Protein AF-A0A951QBK8-F1 (afdb_monomer)

Sequence (70 aa):
MAQRLKRWESPRNEGRNDKGRGGSARQRQKQKQMRMLKQKLKQQNDLGGNRNAEGGKKKEERTLVLSSFL

pLDDT: mean 71.33, std 14.68, range [47.69, 97.12]

Mean predicted aligned error: 16.27 Å

Radius of gyration: 27.07 Å; Cα contacts (8 Å, |Δi|>4): 7; chains: 1; bounding box: 45×27×71 Å

Secondary structure (DSSP, 8-state):
---PPPTTS----TTTTTSSTTHHHHHHHHHHHHHHHHHHHHHHHHHHTTTSSSTTHHHHHHHHHHHTT-

Organism: NCBI:txid904376

Foldseek 3Di:
DDDDDDPPDDPPPPPPQCPDPVNVVVVVVVVVVVVVVVVVVVVCCVVCVPVPVPVVVVVVVVVVVVVVVD

Solvent-accessible surface area (backbone atoms only — not comparable to full-atom values): 4418 Å² total; per-residue (Å²): 134,89,83,81,75,57,96,85,53,70,83,79,59,86,66,73,51,53,84,38,96,61,17,51,56,49,51,52,50,51,53,52,52,51,53,53,49,52,52,52,56,48,50,51,46,70,75,42,72,75,64,68,78,64,62,57,61,63,52,56,53,55,52,55,56,59,65,74,77,115

Structure (mmCIF, N/CA/C/O backbone):
data_AF-A0A951QBK8-F1
#
_entry.id   AF-A0A951QBK8-F1
#
loop_
_atom_site.group_PDB
_atom_site.id
_atom_site.type_symbol
_atom_site.label_atom_id
_atom_site.label_alt_id
_atom_site.label_comp_id
_atom_site.label_asym_id
_atom_site.label_entity_id
_atom_site.label_seq_id
_atom_site.pdbx_PDB_ins_code
_atom_site.Cartn_x
_atom_site.Cartn_y
_atom_site.Cartn_z
_atom_site.occupancy
_atom_site.B_iso_or_equiv
_atom_site.auth_seq_id
_atom_site.auth_comp_id
_atom_site.auth_asym_id
_atom_site.auth_atom_id
_atom_site.pdbx_PDB_model_num
ATOM 1 N N . MET A 1 1 ? 18.770 -25.609 -0.433 1.00 47.69 1 MET A N 1
ATOM 2 C CA . MET A 1 1 ? 18.999 -26.048 -1.827 1.00 47.69 1 MET A CA 1
ATOM 3 C C . MET A 1 1 ? 19.565 -24.881 -2.619 1.00 47.69 1 MET A C 1
ATOM 5 O O . MET A 1 1 ? 18.874 -23.885 -2.771 1.00 47.69 1 MET A O 1
ATOM 9 N N . ALA A 1 2 ? 20.827 -24.951 -3.044 1.00 54.97 2 ALA A N 1
ATOM 10 C CA . ALA A 1 2 ? 21.466 -23.872 -3.796 1.00 54.97 2 ALA A CA 1
ATOM 11 C C . ALA A 1 2 ? 21.119 -24.000 -5.290 1.00 54.97 2 ALA A C 1
ATOM 13 O O . ALA A 1 2 ? 21.625 -24.892 -5.971 1.00 54.97 2 ALA A O 1
ATOM 14 N N . GLN A 1 3 ? 20.241 -23.134 -5.801 1.00 66.56 3 GLN A N 1
ATOM 15 C CA . GLN A 1 3 ? 20.001 -23.010 -7.242 1.00 66.56 3 GLN A CA 1
ATOM 16 C C . GLN A 1 3 ? 21.221 -22.339 -7.891 1.00 66.56 3 GLN A C 1
ATOM 18 O O . GLN A 1 3 ? 21.494 -21.166 -7.653 1.00 66.56 3 GLN A O 1
ATOM 23 N N . ARG A 1 4 ? 21.982 -23.093 -8.692 1.00 68.62 4 ARG A N 1
ATOM 24 C CA . ARG A 1 4 ? 23.092 -22.563 -9.499 1.00 68.62 4 ARG A CA 1
ATOM 25 C C . ARG A 1 4 ? 22.517 -21.817 -10.715 1.00 68.62 4 ARG A C 1
ATOM 27 O O . ARG A 1 4 ? 21.794 -22.423 -11.503 1.00 68.62 4 ARG A O 1
ATOM 34 N N . LEU A 1 5 ? 22.826 -20.524 -10.858 1.00 59.62 5 LEU A N 1
ATOM 35 C CA . LEU A 1 5 ? 22.444 -19.708 -12.025 1.00 59.62 5 LEU A CA 1
ATOM 36 C C . LEU A 1 5 ? 23.125 -20.215 -13.308 1.00 59.62 5 LEU A C 1
ATOM 38 O O . LEU A 1 5 ? 24.241 -20.744 -13.263 1.00 59.62 5 LEU A O 1
ATOM 42 N N . LYS A 1 6 ? 22.475 -20.034 -14.467 1.00 70.94 6 LYS A N 1
ATOM 43 C CA . LYS A 1 6 ? 23.090 -20.360 -15.766 1.00 70.94 6 LYS A CA 1
ATOM 44 C C . LYS A 1 6 ? 24.223 -19.374 -16.080 1.00 70.94 6 LYS A C 1
ATOM 46 O O . LYS A 1 6 ? 24.152 -18.211 -15.712 1.00 70.94 6 LYS A O 1
ATOM 51 N N . ARG A 1 7 ? 25.251 -19.813 -16.820 1.00 63.78 7 ARG A N 1
ATOM 52 C CA . ARG A 1 7 ? 26.472 -19.027 -17.131 1.00 63.78 7 ARG A CA 1
ATOM 53 C C . ARG A 1 7 ? 26.237 -17.649 -17.773 1.00 63.78 7 ARG A C 1
ATOM 55 O O . ARG A 1 7 ? 27.103 -16.793 -17.674 1.00 63.78 7 ARG A O 1
ATOM 62 N N . TRP A 1 8 ? 25.104 -17.444 -18.436 1.00 70.75 8 TRP A N 1
ATOM 63 C CA . TRP A 1 8 ? 24.723 -16.180 -19.081 1.00 70.75 8 TRP A CA 1
ATOM 64 C C . TRP A 1 8 ? 23.690 -15.382 -18.273 1.00 70.75 8 TRP A C 1
ATOM 66 O O . TRP A 1 8 ? 23.270 -14.298 -18.675 1.00 70.75 8 TRP A O 1
ATOM 76 N N . GLU A 1 9 ? 23.283 -15.889 -17.113 1.00 60.44 9 GLU A N 1
ATOM 77 C CA . GLU A 1 9 ? 22.547 -15.110 -16.135 1.00 60.44 9 GLU A CA 1
ATOM 78 C C . GLU A 1 9 ? 23.561 -14.369 -15.266 1.00 60.44 9 GLU A C 1
ATOM 80 O O . GLU A 1 9 ? 24.198 -14.950 -14.390 1.00 60.44 9 GLU A O 1
ATOM 85 N N . SER A 1 10 ? 23.709 -13.064 -15.512 1.00 59.06 10 SER A N 1
ATOM 86 C CA . SER A 1 10 ? 24.388 -12.157 -14.579 1.00 59.06 10 SER A CA 1
ATOM 87 C C . SER A 1 10 ? 23.845 -12.420 -13.170 1.00 59.06 10 SER A C 1
ATOM 89 O O . SER A 1 10 ? 22.613 -12.488 -13.054 1.00 59.06 10 SER A O 1
ATOM 91 N N . PRO A 1 11 ? 24.697 -12.538 -12.125 1.00 64.25 11 PRO A N 1
ATOM 92 C CA . PRO A 1 11 ? 24.251 -12.675 -10.743 1.00 64.25 11 PRO A CA 1
ATOM 93 C C . PRO A 1 11 ? 23.123 -11.679 -10.510 1.00 64.25 11 PRO A C 1
ATOM 95 O O . PRO A 1 11 ? 23.311 -10.468 -10.660 1.00 64.25 11 PRO A O 1
ATOM 98 N N . ARG A 1 12 ? 21.898 -12.187 -10.341 1.00 67.31 12 ARG A N 1
ATOM 99 C CA . ARG A 1 12 ? 20.725 -11.325 -10.222 1.00 67.31 12 ARG A CA 1
ATOM 100 C C . ARG A 1 12 ? 20.821 -10.702 -8.840 1.00 67.31 12 ARG A C 1
ATOM 102 O O . ARG A 1 12 ? 20.308 -11.274 -7.888 1.00 67.31 12 ARG A O 1
ATOM 109 N N . ASN A 1 13 ? 21.522 -9.573 -8.737 1.00 63.69 13 ASN A N 1
ATOM 110 C CA . ASN A 1 13 ? 21.569 -8.789 -7.512 1.00 63.69 13 ASN A CA 1
ATOM 111 C C . ASN A 1 13 ? 20.132 -8.584 -7.022 1.00 63.69 13 ASN A C 1
ATOM 113 O O . ASN A 1 13 ? 19.240 -8.223 -7.808 1.00 63.69 13 ASN A O 1
ATOM 117 N N . GLU A 1 14 ? 19.907 -8.844 -5.737 1.00 64.56 14 GLU A N 1
ATOM 118 C CA . GLU A 1 14 ? 18.631 -8.562 -5.095 1.00 64.56 14 GLU A CA 1
ATOM 119 C C . GLU A 1 14 ? 18.282 -7.078 -5.322 1.00 64.56 14 GLU A C 1
ATOM 121 O O . GLU A 1 14 ? 19.143 -6.202 -5.266 1.00 64.56 14 GLU A O 1
ATOM 126 N N . GLY A 1 15 ? 17.030 -6.790 -5.689 1.00 64.38 15 GLY A N 1
ATOM 127 C CA . GLY A 1 15 ? 16.557 -5.415 -5.895 1.00 64.38 15 GLY A CA 1
ATOM 128 C C . GLY A 1 15 ? 16.626 -4.845 -7.322 1.00 64.38 15 GLY A C 1
ATOM 129 O O . GLY A 1 15 ? 16.119 -3.746 -7.552 1.00 64.38 15 GLY A O 1
ATOM 130 N N . ARG A 1 16 ? 17.106 -5.590 -8.338 1.00 63.94 16 ARG A N 1
ATOM 131 C CA . ARG A 1 16 ? 16.988 -5.182 -9.769 1.00 63.94 16 ARG A CA 1
ATOM 132 C C . ARG A 1 16 ? 15.539 -4.886 -10.183 1.00 63.94 16 ARG A C 1
ATOM 134 O O . ARG A 1 16 ? 15.280 -4.064 -11.060 1.00 63.94 16 ARG A O 1
ATOM 141 N N . ASN A 1 17 ? 14.593 -5.542 -9.515 1.00 63.22 17 ASN A N 1
ATOM 142 C CA . ASN A 1 17 ? 13.176 -5.430 -9.810 1.00 63.22 17 ASN A CA 1
ATOM 143 C C . ASN A 1 17 ? 12.476 -4.341 -9.007 1.00 63.22 17 ASN A C 1
ATOM 145 O O . ASN A 1 17 ? 11.342 -4.071 -9.353 1.00 63.22 17 ASN A O 1
ATOM 149 N N . ASP A 1 18 ? 13.094 -3.703 -8.007 1.00 63.75 18 ASP A N 1
ATOM 150 C CA . ASP A 1 18 ? 12.405 -2.739 -7.130 1.00 63.75 18 ASP A CA 1
ATOM 151 C C . ASP A 1 18 ? 12.067 -1.418 -7.831 1.00 63.75 18 ASP A C 1
ATOM 153 O O . ASP 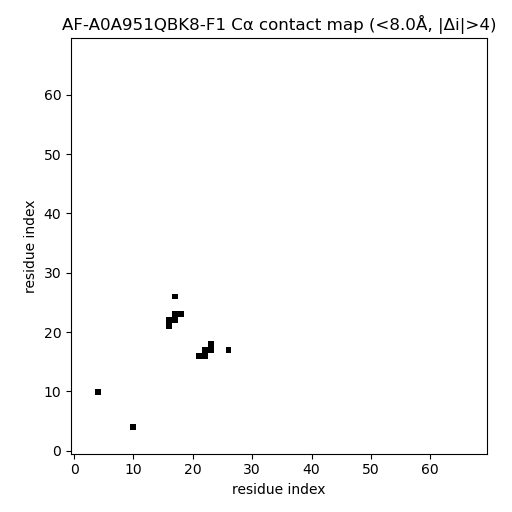A 1 18 ? 11.066 -0.783 -7.503 1.00 63.75 18 ASP A O 1
ATOM 157 N N . LYS A 1 19 ? 12.857 -1.033 -8.843 1.00 61.69 19 LYS A N 1
ATOM 158 C CA . LYS A 1 19 ? 12.685 0.212 -9.617 1.00 61.69 19 LYS A CA 1
ATOM 159 C C . LYS A 1 19 ? 12.106 -0.005 -11.030 1.00 61.69 19 LYS A C 1
ATOM 161 O O . LYS A 1 19 ? 11.906 0.961 -11.755 1.00 61.69 19 LYS A O 1
ATOM 166 N N . GLY A 1 20 ? 11.837 -1.255 -11.433 1.00 70.94 20 GLY A N 1
ATOM 167 C CA . GLY A 1 20 ? 11.379 -1.623 -12.786 1.00 70.94 20 GLY A CA 1
ATOM 168 C C . GLY A 1 20 ? 9.859 -1.803 -12.942 1.00 70.94 20 GLY A C 1
ATOM 169 O O . GLY A 1 20 ? 9.098 -1.637 -11.988 1.00 70.94 20 GLY A O 1
ATOM 170 N N . ARG A 1 21 ? 9.422 -2.219 -14.146 1.00 62.06 21 ARG A N 1
ATOM 171 C CA . ARG A 1 21 ? 8.009 -2.350 -14.598 1.00 62.06 21 ARG A CA 1
ATOM 172 C C . ARG A 1 21 ? 7.101 -3.172 -13.658 1.00 62.06 21 ARG A C 1
ATOM 174 O O . ARG A 1 21 ? 5.892 -2.977 -13.671 1.00 62.06 21 ARG A O 1
ATOM 181 N N . GLY A 1 22 ? 7.674 -4.050 -12.826 1.00 75.06 22 GLY A N 1
ATOM 182 C CA . GLY A 1 22 ? 6.958 -4.834 -11.805 1.00 75.06 22 GLY A CA 1
ATOM 183 C C . GLY A 1 22 ? 7.231 -4.442 -10.343 1.00 75.06 22 GLY A C 1
ATOM 184 O O . GLY A 1 22 ? 6.438 -4.784 -9.467 1.00 75.06 22 GLY A O 1
ATOM 185 N N . GLY A 1 23 ? 8.312 -3.713 -10.054 1.00 82.88 23 GLY A N 1
ATOM 186 C CA . GLY A 1 23 ? 8.712 -3.346 -8.688 1.00 82.88 23 GLY A CA 1
ATOM 187 C C . GLY A 1 23 ? 7.823 -2.314 -8.060 1.00 82.88 23 GLY A C 1
ATOM 188 O O . GLY A 1 23 ? 7.245 -2.543 -7.000 1.00 82.88 23 GLY A O 1
ATOM 189 N N . SER A 1 24 ? 7.666 -1.197 -8.764 1.00 84.31 24 SER A N 1
ATOM 190 C CA . SER A 1 24 ? 6.825 -0.088 -8.329 1.00 84.31 24 SER A CA 1
ATOM 191 C C . SER A 1 24 ? 5.366 -0.529 -8.181 1.00 84.31 24 SER A C 1
ATOM 193 O O . SER A 1 24 ? 4.719 -0.215 -7.182 1.00 84.31 24 SER A O 1
ATOM 195 N N . ALA A 1 25 ? 4.859 -1.341 -9.114 1.00 85.38 25 ALA A N 1
ATOM 196 C CA . ALA A 1 25 ? 3.530 -1.942 -9.032 1.00 85.38 25 ALA A CA 1
ATOM 197 C C . ALA A 1 25 ? 3.385 -2.846 -7.793 1.00 85.38 25 ALA A C 1
ATOM 199 O O . ALA A 1 25 ? 2.423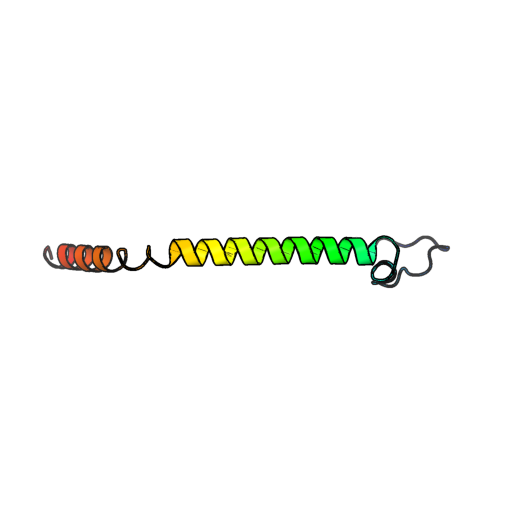 -2.705 -7.034 1.00 85.38 25 ALA A O 1
ATOM 200 N N . ARG A 1 26 ? 4.364 -3.721 -7.528 1.00 86.62 26 ARG A N 1
ATOM 201 C CA . ARG A 1 26 ? 4.361 -4.601 -6.350 1.00 86.62 26 ARG A CA 1
ATOM 202 C C . ARG A 1 26 ? 4.478 -3.823 -5.039 1.00 86.62 26 ARG A C 1
ATOM 204 O O . ARG A 1 26 ? 3.799 -4.157 -4.070 1.00 86.62 26 ARG A O 1
ATOM 211 N N . GLN A 1 27 ? 5.299 -2.776 -4.994 1.00 88.25 27 GLN A N 1
ATOM 212 C CA . GLN A 1 27 ? 5.410 -1.884 -3.838 1.00 88.25 27 GLN A CA 1
ATOM 213 C C . GLN A 1 27 ? 4.073 -1.191 -3.553 1.00 88.25 27 GLN A C 1
ATOM 215 O O . GLN A 1 27 ? 3.609 -1.215 -2.414 1.00 88.25 27 GLN A O 1
ATOM 220 N N . ARG A 1 28 ? 3.397 -0.668 -4.585 1.00 90.75 28 ARG A N 1
ATOM 221 C CA . ARG A 1 28 ? 2.058 -0.066 -4.454 1.00 90.75 28 ARG A CA 1
ATOM 222 C C . ARG A 1 28 ? 1.020 -1.068 -3.947 1.00 90.75 28 ARG A C 1
ATOM 224 O O . ARG A 1 28 ? 0.231 -0.732 -3.066 1.00 90.75 28 ARG A O 1
ATOM 231 N N . GLN A 1 29 ? 1.037 -2.306 -4.447 1.00 92.88 29 GLN A N 1
ATOM 232 C CA . GLN A 1 29 ? 0.151 -3.368 -3.954 1.00 92.88 29 GLN A CA 1
ATOM 233 C C . GLN A 1 29 ? 0.382 -3.651 -2.465 1.00 92.88 29 GLN A C 1
ATOM 235 O O . GLN A 1 29 ? -0.578 -3.668 -1.694 1.00 92.88 29 GLN A O 1
ATOM 240 N N . LYS A 1 30 ? 1.643 -3.794 -2.039 1.00 94.00 30 LYS A N 1
ATOM 241 C CA . LYS A 1 30 ? 1.988 -3.994 -0.623 1.00 94.00 30 LYS A CA 1
ATOM 242 C C . LYS A 1 30 ? 1.539 -2.821 0.249 1.00 94.00 30 LYS A C 1
ATOM 244 O O . LYS A 1 30 ? 0.917 -3.031 1.285 1.00 94.00 30 LYS A O 1
ATOM 249 N N . GLN A 1 31 ? 1.791 -1.584 -0.180 1.00 95.38 31 GLN A N 1
ATOM 250 C CA . GLN A 1 31 ? 1.345 -0.389 0.544 1.00 95.38 31 GLN A CA 1
ATOM 251 C C . GLN A 1 31 ? -0.181 -0.354 0.701 1.00 95.38 31 GLN A C 1
ATOM 253 O O . GLN A 1 31 ? -0.680 -0.082 1.795 1.00 95.38 31 GLN A O 1
ATOM 258 N N . LYS A 1 32 ? -0.929 -0.698 -0.356 1.00 97.12 32 LYS A N 1
ATOM 259 C CA . LYS A 1 32 ? -2.394 -0.804 -0.309 1.00 97.12 32 LYS A CA 1
ATOM 260 C C . LYS A 1 32 ? -2.847 -1.869 0.693 1.00 97.12 32 LYS A C 1
ATOM 262 O O . LYS A 1 32 ? -3.707 -1.580 1.520 1.00 97.12 32 LYS A O 1
ATOM 267 N N . GLN A 1 33 ? -2.251 -3.062 0.660 1.00 96.44 33 GLN A N 1
ATOM 268 C CA . GLN A 1 33 ? -2.551 -4.137 1.614 1.00 96.44 33 GLN A CA 1
ATOM 269 C C . GLN A 1 33 ? -2.317 -3.688 3.063 1.00 96.44 33 GLN A C 1
ATOM 271 O O . GLN A 1 33 ? -3.201 -3.849 3.902 1.00 96.44 33 GLN A O 1
ATOM 276 N N . MET A 1 34 ? -1.178 -3.047 3.348 1.00 97.12 34 MET A N 1
ATOM 277 C CA . MET A 1 34 ? -0.874 -2.541 4.690 1.00 97.12 34 MET A CA 1
ATOM 278 C C . MET A 1 34 ? -1.843 -1.444 5.143 1.00 97.12 34 MET A C 1
ATOM 280 O O . MET A 1 34 ? -2.270 -1.450 6.295 1.00 97.12 34 MET A O 1
ATOM 284 N N . ARG A 1 35 ? -2.219 -0.507 4.260 1.00 97.12 35 ARG A N 1
ATOM 285 C CA . ARG A 1 35 ? -3.198 0.544 4.586 1.00 97.12 35 ARG A CA 1
ATOM 286 C C . ARG A 1 35 ? -4.558 -0.057 4.944 1.00 97.12 35 ARG A C 1
ATOM 288 O O . ARG A 1 35 ? -5.141 0.333 5.952 1.00 97.12 35 ARG A O 1
ATOM 295 N N . MET A 1 36 ? -5.025 -1.029 4.160 1.00 96.75 36 MET A N 1
ATOM 296 C CA . MET A 1 36 ? -6.277 -1.741 4.437 1.00 96.75 36 MET A CA 1
ATOM 297 C C . MET A 1 36 ? -6.211 -2.504 5.762 1.00 96.75 36 MET A C 1
ATOM 299 O O . MET A 1 36 ? -7.159 -2.460 6.541 1.00 96.75 36 MET A O 1
ATOM 303 N N . LEU A 1 37 ? -5.088 -3.170 6.045 1.00 96.06 37 LEU A N 1
ATOM 304 C CA . LEU A 1 37 ? -4.884 -3.873 7.309 1.00 96.06 37 LEU A CA 1
ATOM 305 C C . LEU A 1 37 ? -4.937 -2.910 8.501 1.00 96.06 37 LEU A C 1
ATOM 307 O O . LEU A 1 37 ? -5.668 -3.165 9.453 1.00 96.06 37 LEU A O 1
ATOM 311 N N . LYS A 1 38 ? -4.233 -1.773 8.427 1.00 95.25 38 LYS A N 1
ATOM 312 C CA . LYS A 1 38 ? -4.267 -0.738 9.472 1.00 95.25 38 LYS A CA 1
ATOM 313 C C . LYS A 1 38 ? -5.685 -0.238 9.736 1.00 95.25 38 LYS A C 1
ATOM 315 O O . LYS A 1 38 ? -6.069 -0.106 10.892 1.00 95.25 38 LYS A O 1
ATOM 320 N N . GLN A 1 39 ? -6.467 0.008 8.685 1.00 93.81 39 GLN A N 1
ATOM 321 C CA . GLN A 1 39 ? -7.855 0.448 8.828 1.00 93.81 39 GLN A CA 1
ATOM 322 C C . GLN A 1 39 ? -8.724 -0.614 9.509 1.00 93.81 39 GLN A C 1
ATOM 324 O O . GLN A 1 39 ? -9.473 -0.274 10.418 1.00 93.81 39 GLN A O 1
ATOM 329 N N . LYS A 1 40 ? -8.589 -1.891 9.124 1.00 92.19 40 LYS A N 1
ATOM 330 C CA . LYS A 1 40 ? -9.324 -3.001 9.752 1.00 92.19 40 LYS A CA 1
ATOM 331 C C . LYS A 1 40 ? -8.980 -3.156 11.233 1.00 92.19 40 LYS A C 1
ATOM 333 O O . LYS A 1 40 ? -9.882 -3.273 12.052 1.00 92.19 40 LYS A O 1
ATOM 338 N N . LEU A 1 41 ? -7.691 -3.113 11.575 1.00 89.81 41 LEU A N 1
ATOM 339 C CA . LEU A 1 41 ? -7.234 -3.207 12.964 1.00 89.81 41 LEU A CA 1
ATOM 340 C C . LEU A 1 41 ? -7.718 -2.018 13.798 1.00 89.81 41 LEU A C 1
ATOM 342 O O . LEU A 1 41 ? -8.191 -2.203 14.914 1.00 89.81 41 LEU A O 1
ATOM 346 N N . LYS A 1 42 ? -7.655 -0.802 13.243 1.00 89.62 42 LYS A N 1
ATOM 347 C CA . LYS A 1 42 ? -8.186 0.390 13.908 1.00 89.62 42 LYS A CA 1
ATOM 348 C C . LYS A 1 42 ? -9.696 0.272 14.131 1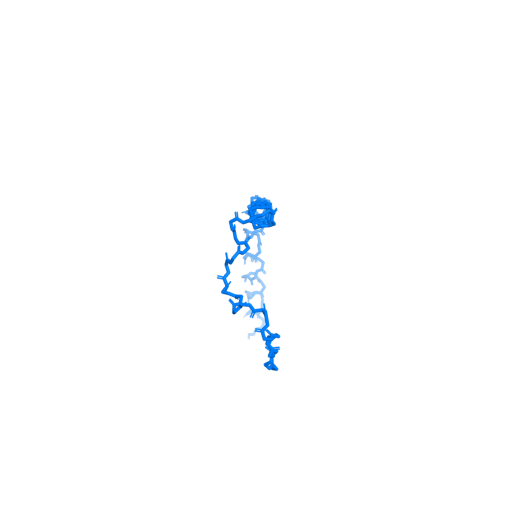.00 89.62 42 LYS A C 1
ATOM 350 O O . LYS A 1 42 ? -10.142 0.431 15.255 1.00 89.62 42 LYS A O 1
ATOM 355 N N . GLN A 1 43 ? -10.459 -0.097 13.102 1.00 84.69 43 GLN A N 1
ATOM 356 C CA . GLN A 1 43 ? -11.905 -0.292 13.212 1.00 84.69 43 GLN A CA 1
ATOM 357 C C . GLN A 1 43 ? -12.264 -1.373 14.242 1.00 84.69 43 GLN A C 1
ATOM 359 O O . GLN A 1 43 ? -13.222 -1.213 14.990 1.00 84.69 43 GLN A O 1
ATOM 364 N N . GLN A 1 44 ? -11.492 -2.459 14.322 1.00 79.50 44 GLN A N 1
ATOM 365 C CA . GLN A 1 44 ? -11.687 -3.492 15.338 1.00 79.50 44 GLN A CA 1
ATOM 366 C C . GLN A 1 44 ? -11.442 -2.964 16.759 1.00 79.50 44 GLN A C 1
ATOM 368 O O . GLN A 1 44 ? -12.185 -3.328 17.669 1.00 79.50 44 GLN A O 1
ATOM 373 N N . ASN A 1 45 ? -10.444 -2.098 16.951 1.00 74.75 45 ASN A N 1
ATOM 374 C CA . ASN A 1 45 ? -10.182 -1.455 18.239 1.00 74.75 45 ASN A CA 1
ATOM 375 C C . ASN A 1 45 ? -11.255 -0.415 18.589 1.00 74.75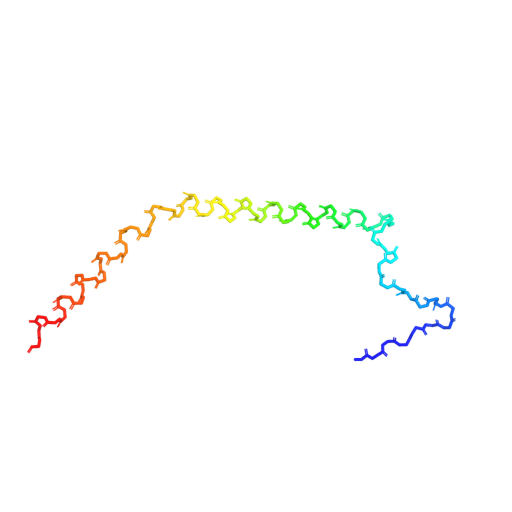 45 ASN A C 1
ATOM 377 O O . ASN A 1 45 ? -11.723 -0.397 19.722 1.00 74.75 45 ASN A O 1
ATOM 381 N N . ASP A 1 46 ? -11.713 0.376 17.619 1.00 69.38 46 ASP A N 1
ATOM 382 C CA . ASP A 1 46 ? -12.751 1.393 17.824 1.00 69.38 46 ASP A CA 1
ATOM 383 C C . AS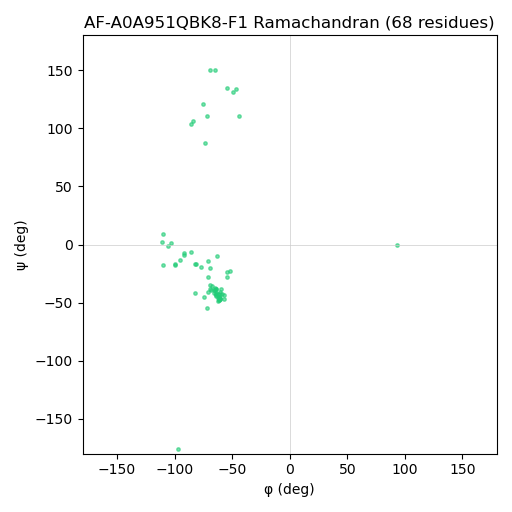P A 1 46 ? -14.120 0.745 18.141 1.00 69.38 46 ASP A C 1
ATOM 385 O O . ASP A 1 46 ? -14.857 1.229 18.995 1.00 69.38 46 ASP A O 1
ATOM 389 N N . LEU A 1 47 ? -14.440 -0.407 17.533 1.00 61.75 47 LEU A N 1
ATOM 390 C CA . LEU A 1 47 ? -15.643 -1.206 17.840 1.00 61.75 47 LEU A CA 1
ATOM 391 C C . LEU A 1 47 ? -15.472 -2.122 19.073 1.00 61.75 47 LEU A C 1
ATOM 393 O O . LEU A 1 47 ? -16.443 -2.669 19.601 1.00 61.75 47 LEU A O 1
ATOM 397 N N . GLY A 1 48 ? -14.233 -2.363 19.507 1.00 55.88 48 GLY A N 1
ATOM 398 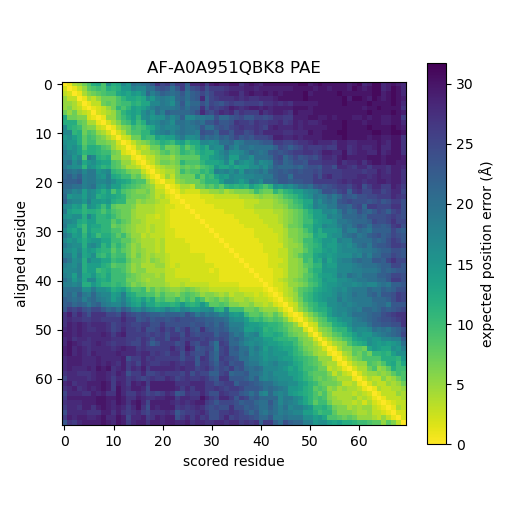C CA . GLY A 1 48 ? -13.872 -3.236 20.629 1.00 55.88 48 GLY A CA 1
ATOM 399 C C . GLY A 1 48 ? -13.592 -2.497 21.939 1.00 55.88 48 GLY A C 1
ATOM 400 O O . GLY A 1 48 ? -13.646 -3.119 23.000 1.00 55.88 48 GLY A O 1
ATOM 401 N N . GLY A 1 49 ? -13.358 -1.183 21.884 1.00 51.19 49 GLY A N 1
ATOM 402 C CA . GLY A 1 49 ? -12.978 -0.335 23.019 1.00 51.19 49 GLY A CA 1
ATOM 403 C C . GLY A 1 49 ? -14.011 -0.235 24.143 1.00 51.19 49 GLY A C 1
ATOM 404 O O . GLY A 1 49 ? -13.672 0.233 25.222 1.00 51.19 49 GLY A O 1
ATOM 405 N N . ASN A 1 50 ? -15.236 -0.730 23.938 1.00 51.75 50 ASN A N 1
ATOM 406 C CA . ASN A 1 50 ? -16.284 -0.764 24.964 1.00 51.75 50 ASN A CA 1
ATOM 407 C C . ASN A 1 50 ? -16.642 -2.184 25.459 1.00 51.75 50 ASN A C 1
ATOM 409 O O . ASN A 1 50 ? -17.530 -2.346 26.285 1.00 51.75 50 ASN A O 1
ATOM 413 N N . ARG A 1 51 ? -15.979 -3.251 24.980 1.00 56.25 51 ARG A N 1
ATOM 414 C CA . ARG A 1 51 ? -16.325 -4.636 25.385 1.00 56.25 51 ARG A CA 1
ATOM 415 C C . ARG A 1 51 ? -15.486 -5.196 26.535 1.00 56.25 51 ARG A C 1
ATOM 417 O O . ARG A 1 51 ? -15.871 -6.197 27.130 1.00 56.25 51 ARG A O 1
ATOM 424 N N . ASN A 1 52 ? -14.373 -4.551 26.883 1.00 53.84 52 ASN A N 1
ATOM 425 C CA . ASN A 1 52 ? -13.480 -5.028 27.947 1.00 53.84 52 ASN A CA 1
ATOM 426 C C . ASN A 1 52 ? -13.796 -4.451 29.340 1.00 53.84 52 ASN A C 1
ATOM 428 O O . ASN A 1 52 ? -13.235 -4.929 30.321 1.00 53.84 52 AS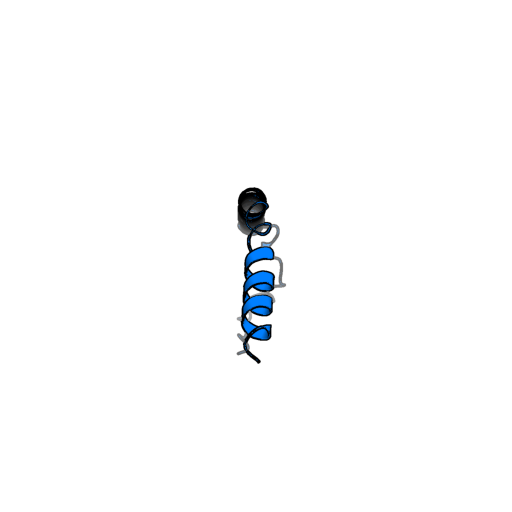N A O 1
ATOM 432 N N . ALA A 1 53 ? -14.713 -3.483 29.459 1.00 55.06 53 ALA A N 1
ATOM 433 C CA . ALA A 1 53 ? -15.096 -2.904 30.752 1.00 55.06 53 ALA A CA 1
ATOM 434 C C . ALA A 1 53 ? -16.037 -3.806 31.586 1.00 55.06 53 ALA A C 1
ATOM 436 O O . ALA A 1 53 ? -16.115 -3.654 32.802 1.00 55.06 53 ALA A O 1
ATOM 437 N N . GLU A 1 54 ? -16.720 -4.779 30.969 1.00 55.53 54 GLU A N 1
ATOM 438 C CA . GLU A 1 54 ? -17.697 -5.643 31.659 1.00 55.53 54 GLU A CA 1
ATOM 439 C C . GLU A 1 54 ? -17.132 -7.028 32.052 1.00 55.53 54 GLU A C 1
ATOM 441 O O . GLU A 1 54 ? -17.678 -7.721 32.910 1.00 55.53 54 GLU A O 1
ATOM 446 N N . GLY A 1 55 ? -16.008 -7.443 31.453 1.00 50.34 55 GLY A N 1
ATOM 447 C CA . GLY A 1 55 ? -15.398 -8.760 31.684 1.00 50.34 55 GLY A CA 1
ATOM 448 C C . GLY A 1 55 ? -14.543 -8.872 32.953 1.00 50.34 55 GLY A C 1
ATOM 449 O O . GLY A 1 55 ? -14.258 -9.988 33.387 1.00 50.34 55 GLY A O 1
ATOM 450 N N . GLY A 1 56 ? -14.135 -7.742 33.545 1.00 55.38 56 GLY A N 1
ATOM 451 C CA . GLY A 1 56 ? -13.360 -7.702 34.794 1.00 55.38 56 GLY A CA 1
ATOM 452 C C . GLY A 1 56 ? -14.211 -8.020 36.025 1.00 55.38 56 GLY A C 1
ATOM 453 O O . GLY A 1 56 ? -13.849 -8.882 36.820 1.00 55.38 56 GLY A O 1
ATOM 454 N N . LYS A 1 57 ? -15.410 -7.429 36.109 1.00 55.88 57 LYS A N 1
ATOM 455 C CA . LYS A 1 57 ? -16.307 -7.572 37.270 1.00 55.88 57 LYS A CA 1
ATOM 456 C C . LYS A 1 57 ? -16.797 -9.012 37.479 1.00 55.88 57 LYS A C 1
ATOM 458 O O . LYS A 1 57 ? -16.811 -9.515 38.595 1.00 55.88 57 LYS A O 1
ATOM 463 N N . LYS A 1 58 ? -17.085 -9.737 36.388 1.00 59.53 58 LYS A N 1
ATOM 464 C CA . LYS A 1 58 ? -17.556 -11.139 36.441 1.00 59.53 58 LYS A CA 1
ATOM 465 C C . LYS A 1 58 ? -16.485 -12.132 36.911 1.00 59.53 58 LYS A C 1
ATOM 467 O O . LYS A 1 58 ? -16.828 -13.247 37.295 1.00 59.53 58 LYS A O 1
ATOM 472 N N . LYS A 1 59 ? -15.194 -11.782 36.840 1.00 60.94 59 LYS A N 1
ATOM 473 C CA . LYS A 1 59 ? -14.112 -12.650 37.333 1.00 60.94 59 LYS A CA 1
ATOM 474 C C . LYS A 1 59 ? -13.934 -12.506 38.841 1.00 60.94 59 LYS A C 1
ATOM 476 O O . LYS A 1 59 ? -13.812 -13.526 39.509 1.00 60.94 59 LYS A O 1
ATOM 481 N N . GLU A 1 60 ? -14.005 -11.279 39.350 1.00 61.41 60 GLU A N 1
ATOM 482 C CA . GLU A 1 60 ? -13.876 -10.968 40.779 1.00 61.41 60 GLU A CA 1
ATOM 483 C C . GLU A 1 60 ? -15.042 -11.543 41.598 1.00 61.41 60 GLU A C 1
ATOM 485 O O . GLU A 1 60 ? -14.828 -12.171 42.634 1.00 61.41 60 GLU A O 1
ATOM 490 N N . GLU A 1 61 ? -16.274 -11.453 41.088 1.00 61.50 61 GLU A N 1
ATOM 491 C CA . GLU A 1 61 ? -17.447 -12.024 41.765 1.00 61.50 61 GLU A CA 1
ATOM 492 C C . GLU A 1 61 ? -17.390 -13.557 41.849 1.00 61.50 61 GLU A C 1
A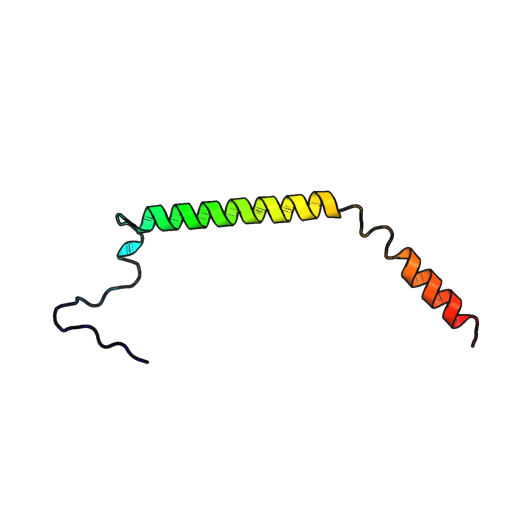TOM 494 O O . GLU A 1 61 ? -17.709 -14.142 42.881 1.00 61.50 61 GLU A O 1
ATOM 499 N N . ARG A 1 62 ? -16.912 -14.239 40.799 1.00 65.44 62 ARG A N 1
ATOM 500 C CA . ARG A 1 62 ? -16.789 -15.709 40.805 1.00 65.44 62 ARG A CA 1
ATOM 501 C C . ARG A 1 62 ? -15.696 -16.193 41.753 1.00 65.44 62 ARG A C 1
ATOM 503 O O . ARG A 1 62 ? -15.862 -17.244 42.367 1.00 65.44 62 ARG A O 1
ATOM 510 N N . THR A 1 63 ? -14.604 -15.440 41.887 1.00 66.81 63 THR A N 1
ATOM 511 C CA . THR A 1 63 ? -13.550 -15.755 42.861 1.00 66.81 63 THR A CA 1
ATOM 512 C C . THR A 1 63 ? -14.012 -15.537 44.299 1.00 66.81 63 THR A C 1
ATOM 514 O O . THR A 1 63 ? -13.702 -16.367 45.148 1.00 66.81 63 THR A O 1
ATOM 517 N N . LEU A 1 64 ? -14.807 -14.491 44.558 1.00 62.41 64 LEU A N 1
ATOM 518 C CA . LEU A 1 64 ? -15.375 -14.207 45.882 1.00 62.41 64 LEU A CA 1
ATOM 519 C C . LEU A 1 64 ? -16.418 -15.252 46.308 1.00 62.41 64 LEU A C 1
ATOM 521 O O . LEU A 1 64 ? -16.442 -15.680 47.462 1.00 62.41 64 LEU A O 1
ATOM 525 N N . VAL A 1 65 ? -17.258 -15.713 45.375 1.00 68.44 65 VAL A N 1
ATOM 526 C CA . VAL A 1 65 ? -18.219 -16.790 45.655 1.00 68.44 65 VAL A CA 1
ATOM 52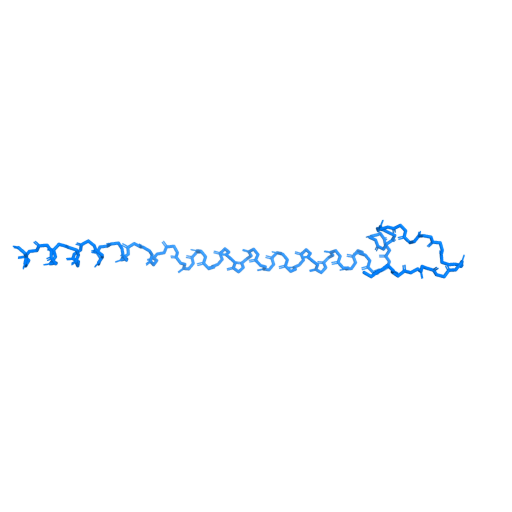7 C C . VAL A 1 65 ? -17.488 -18.093 45.983 1.00 68.44 65 VAL A C 1
ATOM 529 O O . VAL A 1 65 ? -17.847 -18.737 46.960 1.00 68.44 65 VAL A O 1
ATOM 532 N N . LEU A 1 66 ? -16.431 -18.464 45.249 1.00 65.31 66 LEU A N 1
ATOM 533 C CA . LEU A 1 66 ? -15.677 -19.694 45.537 1.00 65.31 66 LEU A CA 1
ATOM 534 C C . LEU A 1 66 ? -14.949 -19.665 46.891 1.00 65.31 66 LEU A C 1
ATOM 536 O O . LEU A 1 66 ? -14.900 -20.692 47.561 1.00 65.31 66 LEU A O 1
ATOM 540 N N . SER A 1 67 ? -14.403 -18.518 47.310 1.00 65.88 67 SER A N 1
ATOM 541 C CA . SER A 1 67 ? -13.717 -18.398 48.607 1.00 65.88 67 SER A CA 1
ATOM 542 C C . SER A 1 67 ? -14.654 -18.451 49.815 1.00 65.88 67 SER A C 1
ATOM 544 O O . SER A 1 67 ? -14.179 -18.601 50.930 1.00 65.88 67 SER A O 1
ATOM 546 N N . SER A 1 68 ? -15.965 -18.307 49.610 1.00 68.50 68 SER A N 1
ATOM 547 C CA . SER A 1 68 ? -16.970 -18.303 50.685 1.00 68.50 68 SER A CA 1
ATOM 548 C C . SER A 1 68 ? -17.452 -19.710 51.079 1.00 68.50 68 SER A C 1
ATOM 550 O O . SER A 1 68 ? -18.237 -19.845 52.012 1.00 68.50 68 SER A O 1
ATOM 552 N N . PHE A 1 69 ? -17.029 -20.746 50.343 1.00 64.44 69 PHE A N 1
ATOM 553 C CA . PHE A 1 69 ? -17.428 -22.148 50.541 1.00 64.44 69 PHE A CA 1
ATOM 554 C C . PHE A 1 69 ? -16.297 -23.047 51.091 1.00 64.44 69 PHE A C 1
ATOM 556 O O . PHE A 1 69 ? -16.475 -24.265 51.141 1.00 64.44 69 PHE A O 1
ATOM 563 N N . LEU A 1 70 ? -15.158 -22.471 51.496 1.00 62.38 70 LEU A N 1
ATOM 564 C CA . LEU A 1 70 ? -14.099 -23.125 52.285 1.00 62.38 70 LEU A CA 1
ATOM 565 C C . LEU A 1 70 ? -14.086 -22.552 53.705 1.00 62.38 70 LEU A C 1
ATOM 567 O O . LEU A 1 70 ? -13.821 -23.341 54.636 1.00 62.38 70 LEU A O 1
#